Protein AF-A0AAV5B8M2-F1 (afdb_monomer_lite)

pLDDT: mean 83.98, std 16.15, range [29.2, 97.12]

Sequence (138 aa):
MKCETCFRQCELKEGQTGLCMARKNSGNVIMDRNYGKITSAALDPIEKKPLAMYHPGSMILSVGSYGCNLRCPFCQNHSIAQNDLDDRCETVTPAQLVEKALALKPYGNIGIAFTKPSKAHGFNRGTNKYQNIYILTH

Secondary structure (DSSP, 8-state):
-B-TTSTT--B--TTPBPTTSSEEEETTEEEESSTTEESEEEEEEGGGSTTTTSSTT-EEEEEE-S--S---TT-TTHHHHSS--TTSSEE--HHHHHHHHHHTGGGTEEEEEEEE-----S--SS---EEEEEE---

Radius of gyration: 16.08 Å; chains: 1; bounding box: 40×33×41 Å

Structure (mmCIF, N/CA/C/O backbone):
data_AF-A0AAV5B8M2-F1
#
_entry.id   AF-A0AAV5B8M2-F1
#
loop_
_atom_site.group_PDB
_atom_site.id
_atom_site.type_symbol
_atom_site.label_atom_id
_atom_site.label_alt_id
_atom_site.label_comp_id
_atom_site.label_asym_id
_atom_site.label_entity_id
_atom_site.label_seq_id
_atom_site.pdbx_PDB_ins_code
_atom_site.Cartn_x
_atom_site.Cartn_y
_atom_site.Cartn_z
_atom_site.occupancy
_atom_site.B_iso_or_equiv
_atom_site.auth_seq_id
_atom_site.auth_comp_id
_atom_site.auth_asym_id
_atom_site.auth_atom_id
_atom_site.pdbx_PDB_model_num
ATOM 1 N N . MET A 1 1 ? -18.733 -1.529 17.594 1.00 91.88 1 MET A N 1
ATOM 2 C CA . MET A 1 1 ? -18.558 -2.575 16.563 1.00 91.88 1 MET A CA 1
ATOM 3 C C . MET A 1 1 ? -17.142 -3.137 16.617 1.00 91.88 1 MET A C 1
ATOM 5 O O . MET A 1 1 ? -16.207 -2.362 16.775 1.00 91.88 1 MET A O 1
ATOM 9 N N . LYS A 1 2 ? -16.961 -4.456 16.483 1.00 94.31 2 LYS A N 1
ATOM 10 C CA . LYS A 1 2 ? -15.634 -5.095 16.496 1.00 94.31 2 LYS A CA 1
ATOM 11 C C . LYS A 1 2 ? -15.042 -5.169 15.082 1.00 94.31 2 LYS A C 1
ATOM 13 O O . LYS A 1 2 ? -15.673 -5.695 14.172 1.00 94.31 2 LYS A O 1
ATOM 18 N N . CYS A 1 3 ? -13.835 -4.639 14.885 1.00 92.25 3 CYS A N 1
ATOM 19 C CA . CYS A 1 3 ? -13.115 -4.690 13.610 1.00 92.25 3 CYS A CA 1
ATOM 20 C C . CYS A 1 3 ? -12.221 -5.928 13.532 1.00 92.25 3 CYS A C 1
ATOM 22 O O . CYS A 1 3 ? -11.151 -5.962 14.125 1.00 92.25 3 CYS A O 1
ATOM 24 N N . GLU A 1 4 ? -12.597 -6.917 12.729 1.00 90.75 4 GLU A N 1
ATOM 25 C CA . GLU A 1 4 ? -11.870 -8.194 12.631 1.00 90.75 4 GLU A CA 1
ATOM 26 C C . GLU A 1 4 ? -10.816 -8.229 11.517 1.00 90.75 4 GLU A C 1
ATOM 28 O O . GLU A 1 4 ? -10.305 -9.288 11.155 1.00 90.75 4 GLU A O 1
ATOM 33 N N . THR A 1 5 ? -10.490 -7.074 10.931 1.00 86.62 5 THR A N 1
ATOM 34 C CA . THR A 1 5 ? -9.608 -7.019 9.756 1.00 86.62 5 THR A CA 1
ATOM 35 C C . THR A 1 5 ? -8.150 -7.306 10.091 1.00 86.62 5 THR A C 1
ATOM 37 O O . THR A 1 5 ? -7.400 -7.719 9.222 1.00 86.62 5 THR A O 1
ATOM 40 N N . CYS A 1 6 ? -7.708 -7.098 11.328 1.00 88.94 6 CYS A N 1
ATOM 41 C CA . CYS A 1 6 ? -6.350 -7.438 11.741 1.00 88.94 6 CYS A CA 1
ATOM 42 C C . CYS A 1 6 ? -6.339 -7.966 13.176 1.00 88.94 6 CYS A C 1
ATOM 44 O O . CYS A 1 6 ? -7.339 -7.889 13.887 1.00 88.94 6 CYS A O 1
ATOM 46 N N . PHE A 1 7 ? -5.178 -8.445 13.621 1.00 87.44 7 PHE A N 1
ATOM 47 C CA . PHE A 1 7 ? -4.994 -9.032 14.951 1.00 87.44 7 PHE A CA 1
ATOM 48 C C . PHE A 1 7 ? -5.332 -8.084 16.118 1.00 87.44 7 PHE A C 1
ATOM 50 O O . PHE A 1 7 ? -5.499 -8.545 17.239 1.00 87.44 7 PHE A O 1
ATOM 57 N N . ARG A 1 8 ? -5.427 -6.765 15.884 1.00 90.00 8 ARG A N 1
ATOM 58 C CA . ARG A 1 8 ? -5.782 -5.786 16.925 1.00 90.00 8 ARG A CA 1
ATOM 59 C C . ARG A 1 8 ? -7.235 -5.870 17.371 1.00 90.00 8 ARG A C 1
ATOM 61 O O . ARG A 1 8 ? -7.523 -5.415 18.468 1.00 90.00 8 ARG A O 1
ATOM 68 N N . GLN A 1 9 ? -8.122 -6.383 16.517 1.00 92.62 9 GLN A N 1
ATOM 69 C CA . GLN A 1 9 ? -9.537 -6.577 16.832 1.00 92.62 9 GLN A CA 1
ATOM 70 C C . GLN A 1 9 ? -10.221 -5.371 17.512 1.00 92.62 9 GLN A C 1
ATOM 72 O O . GLN A 1 9 ? -10.965 -5.543 18.472 1.00 92.62 9 GLN A O 1
ATOM 77 N N . CYS A 1 10 ? -9.943 -4.142 17.051 1.00 93.75 10 CYS A N 1
ATOM 78 C CA . CYS A 1 10 ? -10.385 -2.922 17.734 1.00 93.75 10 CYS A CA 1
ATOM 79 C C . CYS A 1 10 ? -11.910 -2.871 17.907 1.00 93.75 10 CYS A C 1
ATOM 81 O O . CYS A 1 10 ? -12.646 -3.110 16.948 1.00 93.75 10 CYS A O 1
ATOM 83 N N . GLU A 1 11 ? -12.374 -2.458 19.084 1.00 96.69 11 GLU A N 1
ATOM 84 C CA . GLU A 1 11 ? -13.768 -2.079 19.312 1.00 96.69 11 GLU A CA 1
ATOM 85 C C . GLU A 1 11 ? -13.953 -0.594 18.998 1.00 96.69 11 GLU A C 1
ATOM 87 O O . GLU A 1 11 ? -13.392 0.276 19.659 1.00 96.69 11 GLU A O 1
ATOM 92 N N . LEU A 1 12 ? -14.703 -0.309 17.936 1.00 96.44 12 LEU A N 1
ATOM 93 C CA . LEU A 1 12 ? -14.897 1.031 17.396 1.00 96.44 12 LEU A CA 1
ATOM 94 C C . LEU A 1 12 ? -16.329 1.502 17.642 1.00 96.44 12 LEU A C 1
ATOM 96 O O . LEU A 1 12 ? -17.291 0.827 17.260 1.00 96.44 12 LEU A O 1
ATOM 100 N N . LYS A 1 13 ? -16.470 2.677 18.254 1.00 97.12 13 LYS A N 1
ATOM 101 C CA . LYS A 1 13 ? -17.729 3.433 18.302 1.00 97.12 13 LYS A CA 1
ATOM 102 C C . LYS A 1 13 ? -18.055 3.997 16.918 1.00 97.12 13 LYS A C 1
ATOM 104 O O . LYS A 1 13 ? -17.190 4.019 16.046 1.00 97.12 13 LYS A O 1
ATOM 109 N N . GLU A 1 14 ? -19.298 4.408 16.691 1.00 96.69 14 GLU A N 1
ATOM 110 C CA . GLU A 1 14 ? -19.686 5.079 15.443 1.00 96.69 14 GLU A CA 1
ATOM 111 C C . GLU A 1 14 ? -18.780 6.296 15.182 1.00 96.69 14 GLU A C 1
ATOM 113 O O . GLU A 1 14 ? -18.445 7.037 16.106 1.00 96.69 14 GLU A O 1
ATOM 118 N N . GLY A 1 15 ? -18.306 6.450 13.945 1.00 94.62 15 GLY A N 1
ATOM 119 C CA . GLY A 1 15 ? -17.356 7.490 13.552 1.00 94.62 15 GLY A CA 1
ATOM 120 C C . GLY A 1 15 ? -15.900 7.263 13.987 1.00 94.62 15 GLY A C 1
ATOM 121 O O . GLY A 1 15 ? -15.021 8.008 13.550 1.00 94.62 15 GLY A O 1
ATOM 122 N N . GLN A 1 16 ? -15.599 6.245 14.800 1.00 95.81 16 GLN A N 1
ATOM 123 C CA . GLN A 1 16 ? -14.249 6.023 15.318 1.00 95.81 16 GLN A CA 1
ATOM 124 C C . GLN A 1 16 ? -13.343 5.326 14.295 1.00 95.81 16 GLN A C 1
ATOM 126 O O . GLN A 1 16 ? -13.698 4.304 13.699 1.00 95.81 16 GLN A O 1
ATOM 131 N N . THR A 1 17 ? -12.123 5.843 14.160 1.00 93.94 17 THR A N 1
ATOM 132 C CA . THR A 1 17 ? -11.041 5.222 13.393 1.00 93.94 17 THR A CA 1
ATOM 133 C C . THR A 1 17 ? -10.238 4.271 14.281 1.00 93.94 17 THR A C 1
ATOM 135 O O . THR A 1 17 ? -9.908 4.578 15.426 1.00 93.94 17 THR A O 1
ATOM 138 N N . GLY A 1 18 ? -9.916 3.090 13.757 1.00 92.94 18 GLY A N 1
ATOM 139 C CA . GLY A 1 18 ? -9.080 2.117 14.447 1.00 92.94 18 GLY A CA 1
ATOM 140 C C . GLY A 1 18 ? -7.620 2.543 14.531 1.00 92.94 18 GLY A C 1
ATOM 141 O O . GLY A 1 18 ? -7.149 3.386 13.775 1.00 92.94 18 GLY A O 1
ATOM 142 N N . LEU A 1 19 ? -6.864 1.878 15.407 1.00 91.88 19 LEU A N 1
ATOM 143 C CA . LEU A 1 19 ? -5.449 2.187 15.659 1.00 91.88 19 LEU A CA 1
ATOM 144 C C . LEU A 1 19 ? -4.591 2.204 14.386 1.00 91.88 19 LEU A C 1
ATOM 146 O O . LEU A 1 19 ? -3.591 2.915 14.329 1.00 91.88 19 LEU A O 1
ATOM 150 N N . CYS A 1 20 ? -4.993 1.429 13.377 1.00 90.88 20 CYS A N 1
ATOM 151 C CA . CYS A 1 20 ? -4.307 1.353 12.097 1.00 90.88 20 CYS A CA 1
ATOM 152 C C . CYS A 1 20 ? -4.492 2.560 11.173 1.00 90.88 20 CYS A C 1
ATOM 154 O O . CYS A 1 20 ? -3.896 2.561 10.104 1.00 90.88 20 CYS A O 1
ATOM 156 N N . MET A 1 21 ? -5.342 3.525 11.530 1.00 91.81 21 MET A N 1
ATOM 157 C CA . MET A 1 21 ? -5.745 4.691 10.728 1.00 91.81 21 MET A CA 1
ATOM 158 C C . MET A 1 21 ? -6.488 4.392 9.415 1.00 91.81 21 MET A C 1
ATOM 160 O O . MET A 1 21 ? -7.164 5.276 8.900 1.00 91.81 21 MET A O 1
ATOM 164 N N . ALA A 1 22 ? -6.459 3.149 8.925 1.00 90.69 22 ALA A N 1
ATOM 165 C CA . ALA A 1 22 ? -7.084 2.730 7.668 1.00 90.69 22 ALA A CA 1
ATOM 166 C C . ALA A 1 22 ? -8.542 2.251 7.796 1.00 90.69 22 ALA A C 1
ATOM 168 O O . ALA A 1 22 ? -9.247 2.177 6.797 1.00 90.69 22 ALA A O 1
ATOM 169 N N . ARG A 1 23 ? -9.012 1.901 9.001 1.00 92.50 23 ARG A N 1
ATOM 170 C CA . ARG A 1 23 ? -10.362 1.348 9.225 1.00 92.50 23 ARG A CA 1
ATOM 171 C C . ARG A 1 23 ? -11.19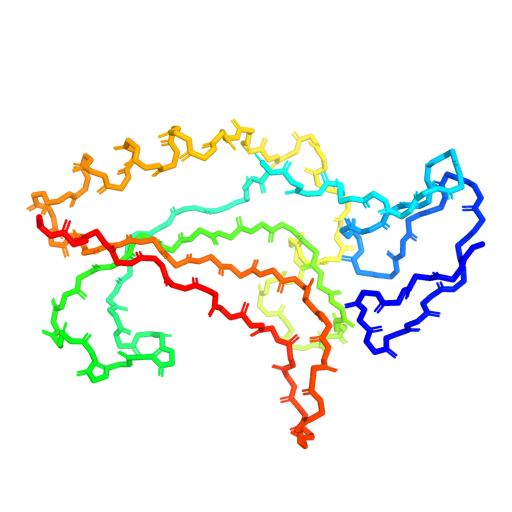8 2.285 10.075 1.00 92.50 23 ARG A C 1
ATOM 173 O O . ARG A 1 23 ? -10.712 2.726 11.113 1.00 92.50 23 ARG A O 1
ATOM 180 N N . LYS A 1 24 ? -12.448 2.527 9.687 1.00 93.75 24 LYS A N 1
ATOM 181 C CA . LYS A 1 24 ? -13.401 3.359 10.437 1.00 93.75 24 LYS A CA 1
ATOM 182 C C . LYS A 1 24 ? -14.730 2.644 10.581 1.00 93.75 24 LYS A C 1
ATOM 184 O O . LYS A 1 24 ? -15.160 1.985 9.644 1.00 93.75 24 LYS A O 1
ATOM 189 N N . ASN A 1 25 ? -15.369 2.780 11.735 1.00 96.12 25 ASN A N 1
ATOM 190 C CA . ASN A 1 25 ? -16.772 2.411 11.859 1.00 96.12 25 ASN A CA 1
ATOM 191 C C . ASN A 1 25 ? -17.638 3.561 11.325 1.00 96.12 25 ASN A C 1
ATOM 193 O O . ASN A 1 25 ? -17.553 4.675 11.843 1.00 96.12 25 ASN A O 1
ATOM 197 N N . SER A 1 26 ? -18.408 3.299 10.273 1.00 93.56 26 SER A N 1
ATOM 198 C CA . SER A 1 26 ? -19.327 4.249 9.649 1.00 93.56 26 SER A CA 1
ATOM 199 C C . SER A 1 26 ? -20.643 3.541 9.356 1.00 93.56 26 SER A C 1
ATOM 201 O O . SER A 1 26 ? -20.664 2.589 8.580 1.00 93.56 26 SER A O 1
ATOM 203 N N . GLY A 1 27 ? -21.731 3.991 9.972 1.00 91.50 27 GLY A N 1
ATOM 204 C CA . GLY A 1 27 ? -23.050 3.376 9.847 1.00 91.50 27 GLY A CA 1
ATOM 205 C C . GLY A 1 27 ? -23.088 1.931 10.348 1.00 91.50 27 GLY A C 1
ATOM 206 O O . GLY A 1 27 ? -23.719 1.093 9.712 1.00 91.50 27 GLY A O 1
ATOM 207 N N . ASN A 1 28 ? -22.386 1.615 11.445 1.00 89.31 28 ASN A N 1
ATOM 208 C CA . ASN A 1 28 ? -22.192 0.237 11.927 1.00 89.31 28 ASN A CA 1
ATOM 209 C C . ASN A 1 28 ? -21.579 -0.718 10.882 1.00 89.31 28 ASN A C 1
ATOM 211 O O . ASN A 1 28 ? -21.832 -1.926 10.903 1.00 89.31 28 ASN A O 1
ATOM 215 N N . VAL A 1 29 ? -20.746 -0.186 9.984 1.00 90.62 29 VAL A N 1
ATOM 216 C CA . VAL A 1 29 ? -19.942 -0.954 9.029 1.00 90.62 29 VAL A CA 1
ATOM 217 C C . VAL A 1 29 ? -18.478 -0.539 9.150 1.00 90.62 29 VAL A C 1
ATOM 219 O O . VAL A 1 29 ? -18.144 0.644 9.220 1.00 90.62 29 VAL A O 1
ATOM 222 N N . ILE A 1 30 ? -17.569 -1.517 9.160 1.00 92.69 30 ILE A N 1
ATOM 223 C CA . ILE A 1 30 ? -16.127 -1.253 9.124 1.00 92.69 30 ILE A CA 1
ATOM 224 C C . ILE A 1 30 ? -15.703 -0.935 7.686 1.00 92.69 30 ILE A C 1
ATOM 226 O O . ILE A 1 30 ? -15.542 -1.835 6.864 1.00 92.69 30 ILE A O 1
ATOM 230 N N . MET A 1 31 ? -15.468 0.342 7.408 1.00 92.31 31 MET A N 1
ATOM 231 C CA . MET A 1 31 ? -15.079 0.866 6.100 1.00 92.31 31 MET A CA 1
ATOM 232 C C . MET A 1 31 ? -13.556 0.993 5.963 1.00 92.31 31 MET A C 1
ATOM 234 O O . MET A 1 31 ? -12.852 1.270 6.942 1.00 92.31 31 MET A O 1
ATOM 238 N N . ASP A 1 32 ? -13.048 0.817 4.738 1.00 90.12 32 ASP A N 1
ATOM 239 C CA . ASP A 1 32 ? -11.683 1.203 4.355 1.00 90.12 32 ASP A CA 1
ATOM 240 C C . ASP A 1 32 ? -11.636 2.705 4.067 1.00 90.12 32 ASP A C 1
ATOM 242 O O . ASP A 1 32 ? -12.261 3.180 3.123 1.00 90.12 32 ASP A O 1
ATOM 246 N N . ARG A 1 33 ? -10.867 3.455 4.857 1.00 90.38 33 ARG A N 1
ATOM 247 C CA . ARG A 1 33 ? -10.644 4.891 4.624 1.00 90.38 33 ARG A CA 1
ATOM 248 C C . ARG A 1 33 ? -9.646 5.152 3.501 1.00 90.38 33 ARG A C 1
ATOM 250 O O . ARG A 1 33 ? -9.743 6.148 2.794 1.00 90.38 33 ARG A O 1
ATOM 257 N N . ASN A 1 34 ? -8.682 4.248 3.357 1.00 88.38 34 ASN A N 1
ATOM 258 C CA . ASN A 1 34 ? -7.552 4.400 2.451 1.00 88.38 34 ASN A CA 1
ATOM 259 C C . ASN A 1 34 ? -7.768 3.705 1.095 1.00 88.38 34 ASN A C 1
ATOM 261 O O . ASN A 1 34 ? -6.833 3.602 0.300 1.00 88.38 34 ASN A O 1
ATOM 265 N N . TYR A 1 35 ? -8.984 3.219 0.816 1.00 88.06 35 TYR A N 1
ATOM 266 C CA . TYR A 1 35 ? -9.309 2.643 -0.487 1.00 88.06 35 TYR A CA 1
ATOM 267 C C . TYR A 1 35 ? -9.153 3.698 -1.583 1.00 88.06 35 TYR A C 1
ATOM 269 O O . TYR A 1 35 ? -9.676 4.805 -1.469 1.00 88.06 35 TYR A O 1
ATOM 277 N N . GLY A 1 36 ? -8.408 3.354 -2.634 1.00 88.31 36 GLY A N 1
ATOM 278 C CA . GLY A 1 36 ? -8.105 4.276 -3.726 1.00 88.31 36 GLY A CA 1
ATOM 279 C C . GLY A 1 36 ? -7.213 5.452 -3.324 1.00 88.31 36 GLY A C 1
ATOM 280 O O . GLY A 1 36 ? -6.977 6.313 -4.154 1.00 88.31 36 GLY A O 1
ATOM 281 N N . LYS A 1 37 ? -6.694 5.513 -2.091 1.00 90.44 37 LYS A N 1
ATOM 282 C CA . LYS A 1 37 ? -5.792 6.582 -1.649 1.00 90.44 37 LYS A CA 1
ATOM 283 C C . LYS A 1 37 ? -4.358 6.086 -1.650 1.00 90.44 37 LYS A C 1
ATOM 285 O O . LYS A 1 37 ? -4.055 5.090 -0.993 1.00 90.44 37 LYS A O 1
ATOM 290 N N . ILE A 1 38 ? -3.467 6.787 -2.339 1.00 91.12 38 ILE A N 1
ATOM 291 C CA . ILE A 1 38 ? -2.039 6.462 -2.368 1.00 91.12 38 ILE A CA 1
ATOM 292 C C . ILE A 1 38 ? -1.216 7.635 -1.836 1.00 91.12 38 ILE A C 1
ATOM 294 O O . ILE A 1 38 ? -1.510 8.800 -2.094 1.00 91.12 38 ILE A O 1
ATOM 298 N N . THR A 1 39 ? -0.183 7.314 -1.063 1.00 90.94 39 THR A N 1
ATOM 299 C CA . THR A 1 39 ? 0.783 8.279 -0.513 1.00 90.94 39 THR A CA 1
ATOM 300 C C . THR A 1 39 ? 2.119 8.229 -1.240 1.00 90.94 39 THR A C 1
ATOM 302 O O . THR A 1 39 ? 2.941 9.126 -1.081 1.00 90.94 39 THR A O 1
ATOM 305 N N . SER A 1 40 ? 2.376 7.155 -1.986 1.00 90.12 40 SER A N 1
ATOM 306 C CA . SER A 1 40 ? 3.600 6.986 -2.757 1.00 90.12 40 SER A CA 1
ATOM 307 C C . SER A 1 40 ? 3.396 6.027 -3.925 1.00 90.12 40 SER A C 1
ATOM 309 O O . SER A 1 40 ? 2.658 5.044 -3.829 1.00 90.12 40 SER A O 1
ATOM 311 N N . ALA A 1 41 ? 4.101 6.307 -5.015 1.00 93.00 41 ALA A N 1
ATOM 312 C CA . ALA A 1 41 ? 4.258 5.423 -6.156 1.00 93.00 41 ALA A CA 1
ATOM 313 C C . ALA A 1 41 ? 5.709 5.525 -6.637 1.00 93.00 41 ALA A C 1
ATOM 315 O O . ALA A 1 41 ? 6.205 6.630 -6.854 1.00 93.00 41 ALA A O 1
ATOM 316 N N . ALA A 1 42 ? 6.402 4.397 -6.758 1.00 94.31 42 ALA A N 1
ATOM 317 C CA . ALA A 1 42 ? 7.795 4.355 -7.188 1.00 94.31 42 ALA A CA 1
ATOM 318 C C . ALA A 1 42 ? 8.065 3.091 -7.998 1.00 94.31 42 ALA A C 1
ATOM 320 O O . ALA A 1 42 ? 7.519 2.031 -7.703 1.00 94.31 42 ALA A O 1
ATOM 321 N N . LEU A 1 43 ? 8.925 3.197 -9.005 1.00 95.38 43 LEU A N 1
ATOM 322 C CA . LEU A 1 43 ? 9.411 2.040 -9.738 1.00 95.38 43 LEU A CA 1
ATOM 323 C C . LEU A 1 43 ? 10.606 1.451 -8.974 1.00 95.38 43 LEU A C 1
ATOM 325 O O . LEU A 1 43 ? 11.626 2.116 -8.809 1.00 95.38 43 LEU A O 1
ATOM 329 N N . ASP A 1 44 ? 10.466 0.226 -8.474 1.00 94.62 44 ASP A N 1
ATOM 330 C CA . ASP A 1 44 ? 11.484 -0.456 -7.672 1.00 94.62 44 ASP A CA 1
ATOM 331 C C . ASP A 1 44 ? 11.966 -1.739 -8.354 1.00 94.62 44 ASP A C 1
ATOM 333 O O . ASP A 1 44 ? 11.175 -2.385 -9.036 1.00 94.62 44 ASP A O 1
ATOM 337 N N . PRO A 1 45 ? 13.214 -2.171 -8.118 1.00 94.00 45 PRO A N 1
ATOM 338 C CA . PRO A 1 45 ? 13.649 -3.504 -8.517 1.00 94.00 45 PRO A CA 1
ATOM 339 C C . PRO A 1 45 ? 12.855 -4.581 -7.761 1.00 94.00 45 PRO A C 1
ATOM 341 O O . PRO A 1 45 ? 12.530 -4.416 -6.572 1.00 94.00 45 PRO A O 1
ATOM 344 N N . ILE A 1 46 ? 12.533 -5.685 -8.440 1.00 90.94 46 ILE A N 1
ATOM 345 C CA . ILE A 1 46 ? 11.740 -6.782 -7.868 1.00 90.94 46 ILE A CA 1
ATOM 346 C C . ILE A 1 46 ? 12.413 -7.437 -6.655 1.00 90.94 46 ILE A C 1
ATOM 348 O O . ILE A 1 46 ? 11.737 -7.940 -5.759 1.00 90.94 46 ILE A O 1
ATOM 352 N N . GLU A 1 47 ? 13.733 -7.326 -6.552 1.00 92.00 47 GLU A N 1
ATOM 353 C CA . GLU A 1 47 ? 14.561 -7.827 -5.459 1.00 92.00 47 GLU A CA 1
ATOM 354 C C . GLU A 1 47 ? 14.241 -7.173 -4.110 1.00 92.00 47 GLU A C 1
ATOM 356 O O . GLU A 1 47 ? 14.485 -7.763 -3.060 1.00 92.00 47 GLU A O 1
ATOM 361 N N . LYS A 1 48 ? 13.625 -5.980 -4.103 1.00 88.50 48 LYS A N 1
ATOM 362 C CA . LYS A 1 48 ? 13.108 -5.370 -2.864 1.00 88.50 48 LYS A CA 1
ATOM 363 C C . LYS A 1 48 ? 11.862 -6.081 -2.329 1.00 88.50 48 LYS A C 1
ATOM 365 O O . LYS A 1 48 ? 11.394 -5.748 -1.239 1.00 88.50 48 LYS A O 1
ATOM 370 N N . LYS A 1 49 ? 11.240 -6.963 -3.115 1.00 87.25 49 LYS A N 1
ATOM 371 C CA . LYS A 1 49 ? 9.968 -7.615 -2.789 1.00 87.25 49 LYS A CA 1
ATOM 372 C C . LYS A 1 49 ? 10.229 -9.032 -2.274 1.00 87.25 49 LYS A C 1
ATOM 374 O O . LYS A 1 49 ? 11.233 -9.637 -2.633 1.00 87.25 49 LYS A O 1
ATOM 379 N N . PRO A 1 50 ? 9.294 -9.630 -1.512 1.00 79.44 50 PRO A N 1
ATOM 380 C CA . PRO A 1 50 ? 9.399 -11.034 -1.097 1.00 79.44 50 PRO A CA 1
ATOM 381 C C . PRO A 1 50 ? 9.375 -12.043 -2.270 1.00 79.44 50 PRO A C 1
ATOM 383 O O . PRO A 1 50 ? 9.417 -13.245 -2.035 1.00 79.44 50 PRO A O 1
ATOM 386 N N . LEU A 1 51 ? 9.323 -11.567 -3.521 1.00 75.00 51 LEU A N 1
ATOM 387 C CA . LEU A 1 51 ? 9.434 -12.337 -4.761 1.00 75.00 51 LEU A CA 1
ATOM 388 C C . LEU A 1 51 ? 10.741 -12.024 -5.514 1.00 75.00 51 LEU A C 1
ATOM 390 O O . LEU A 1 51 ? 10.739 -11.975 -6.735 1.00 75.00 51 LEU A O 1
ATOM 394 N N . ALA A 1 52 ? 11.857 -11.804 -4.814 1.00 80.44 52 ALA A N 1
ATOM 395 C CA . ALA A 1 52 ? 13.125 -11.384 -5.426 1.00 80.44 52 ALA A CA 1
ATOM 396 C C . ALA A 1 52 ? 13.638 -12.295 -6.562 1.00 80.44 52 ALA A C 1
ATOM 398 O O . ALA A 1 52 ? 14.321 -11.830 -7.465 1.00 80.44 52 ALA A O 1
ATOM 399 N N . MET A 1 53 ? 13.294 -13.587 -6.532 1.00 84.62 53 MET A N 1
ATOM 400 C CA . MET A 1 53 ? 13.681 -14.563 -7.562 1.00 84.62 53 MET A CA 1
ATOM 401 C C . MET A 1 53 ? 12.714 -14.614 -8.756 1.00 84.62 53 MET A C 1
ATOM 403 O O . MET A 1 53 ? 12.947 -15.350 -9.712 1.00 84.62 53 MET A O 1
ATOM 407 N N . TYR A 1 54 ? 11.608 -13.874 -8.701 1.00 82.56 54 TYR A N 1
ATOM 408 C CA . TYR A 1 54 ? 10.628 -13.799 -9.773 1.00 82.56 54 TYR A CA 1
ATOM 409 C C . TYR A 1 54 ? 11.069 -12.712 -10.759 1.00 82.56 54 TYR A C 1
ATOM 411 O O . TYR A 1 54 ? 11.026 -11.538 -10.425 1.00 82.56 54 TYR A O 1
ATOM 419 N N . HIS A 1 55 ? 11.509 -13.105 -11.957 1.00 87.56 55 HIS A N 1
ATOM 420 C CA . HIS A 1 55 ? 12.045 -12.208 -12.996 1.00 87.56 55 HIS A CA 1
ATOM 421 C C . HIS A 1 55 ? 13.174 -11.256 -12.525 1.00 87.56 55 HIS A C 1
ATOM 423 O O . HIS A 1 55 ? 13.000 -10.035 -12.580 1.00 87.56 55 HIS A O 1
ATOM 429 N N . PRO A 1 56 ? 14.346 -11.778 -12.106 1.00 91.56 56 PRO A N 1
ATOM 430 C CA . PRO A 1 56 ? 15.472 -10.955 -11.653 1.00 91.56 56 PRO A CA 1
ATOM 431 C C . PRO A 1 56 ? 15.865 -9.851 -12.646 1.00 91.56 56 PRO A C 1
ATOM 433 O O . PRO A 1 56 ? 15.814 -10.048 -13.861 1.00 91.56 56 PRO A O 1
ATOM 436 N N . GLY A 1 57 ? 16.252 -8.687 -12.125 1.00 91.25 57 GLY A N 1
ATOM 437 C CA . GLY A 1 57 ? 16.595 -7.490 -12.897 1.00 91.25 57 GLY A CA 1
ATOM 438 C C . GLY A 1 57 ? 15.395 -6.700 -13.430 1.00 91.25 57 GLY A C 1
ATOM 439 O O . GLY A 1 57 ? 15.583 -5.634 -14.015 1.00 91.25 57 GLY A O 1
ATOM 440 N N . SER A 1 58 ? 14.168 -7.189 -13.231 1.00 93.31 58 SER A N 1
ATOM 441 C CA . SER A 1 58 ? 12.950 -6.478 -13.633 1.00 93.31 58 SER A CA 1
ATOM 442 C C . SER A 1 58 ? 12.544 -5.411 -12.620 1.00 93.31 58 SER A C 1
ATOM 444 O O . SER A 1 58 ? 12.859 -5.488 -11.429 1.00 93.31 58 SER A O 1
ATOM 446 N N . MET A 1 59 ? 11.762 -4.439 -13.088 1.00 95.25 59 MET A N 1
ATOM 447 C CA . MET A 1 59 ? 11.200 -3.386 -12.252 1.00 95.25 59 MET A CA 1
ATOM 448 C C . MET A 1 59 ? 9.720 -3.641 -11.960 1.00 95.25 59 MET A C 1
ATOM 450 O O . MET A 1 59 ? 9.011 -4.281 -12.735 1.00 95.25 59 MET A O 1
ATOM 454 N N . ILE A 1 60 ? 9.220 -3.115 -10.847 1.00 94.88 60 ILE A N 1
ATOM 455 C CA . ILE A 1 60 ? 7.818 -3.216 -10.451 1.00 94.88 60 ILE A CA 1
ATOM 456 C C . ILE A 1 60 ? 7.318 -1.899 -9.856 1.00 94.88 60 ILE A C 1
ATOM 458 O O . ILE A 1 60 ? 7.993 -1.279 -9.031 1.00 94.88 60 ILE A O 1
ATOM 462 N N . LEU A 1 61 ? 6.121 -1.461 -10.255 1.00 95.62 61 LEU A N 1
ATOM 463 C CA . LEU A 1 61 ? 5.485 -0.272 -9.699 1.00 95.62 61 LEU A CA 1
ATOM 464 C C . LEU A 1 61 ? 5.030 -0.554 -8.262 1.00 95.62 61 LEU A C 1
ATOM 466 O O . LEU A 1 61 ? 4.012 -1.201 -8.022 1.00 95.62 61 LEU A O 1
ATOM 470 N N . SER A 1 62 ? 5.782 -0.049 -7.293 1.00 92.88 62 SER A N 1
ATOM 471 C CA . SER A 1 62 ? 5.456 -0.068 -5.872 1.00 92.88 62 SER A CA 1
ATOM 472 C C . SER A 1 62 ? 4.496 1.051 -5.517 1.00 92.88 62 SER A C 1
ATOM 474 O O . SER A 1 62 ? 4.830 2.225 -5.651 1.00 92.88 62 SER A O 1
ATOM 476 N N . VAL A 1 63 ? 3.340 0.694 -4.976 1.00 92.00 63 VAL A N 1
ATOM 477 C CA . VAL A 1 63 ? 2.298 1.630 -4.563 1.00 92.00 63 VAL A CA 1
ATOM 478 C C . VAL A 1 63 ? 2.054 1.489 -3.064 1.00 92.00 63 VAL A C 1
ATOM 480 O O . VAL A 1 63 ? 1.764 0.403 -2.550 1.00 92.00 63 VAL A O 1
ATOM 483 N N . GLY A 1 64 ? 2.199 2.603 -2.352 1.00 88.94 64 GLY A N 1
ATOM 484 C CA . GLY A 1 64 ? 1.994 2.707 -0.914 1.00 88.94 64 GLY A CA 1
ATOM 485 C C . GLY A 1 64 ? 0.759 3.532 -0.579 1.00 88.94 64 GLY A C 1
ATOM 486 O O . GLY A 1 64 ? 0.486 4.552 -1.208 1.00 88.94 64 GLY A O 1
ATOM 487 N N . SER A 1 65 ? 0.043 3.106 0.456 1.00 88.81 65 SER A N 1
ATOM 488 C CA . SER A 1 65 ? -1.012 3.891 1.097 1.00 88.81 65 SER A CA 1
ATOM 489 C C . SER A 1 65 ? -0.678 4.131 2.571 1.00 88.81 65 SER A C 1
ATOM 491 O O . SER A 1 65 ? 0.259 3.536 3.117 1.00 88.81 65 SER A O 1
ATOM 493 N N . TYR A 1 66 ? -1.459 4.987 3.224 1.00 89.12 66 TYR A N 1
ATOM 494 C CA . TYR A 1 66 ? -1.338 5.242 4.650 1.00 89.12 66 TYR A CA 1
ATOM 495 C C . TYR A 1 66 ? -1.963 4.117 5.484 1.00 89.12 66 TYR A C 1
ATOM 497 O O . TYR A 1 66 ? -2.769 3.306 5.014 1.00 89.12 66 TYR A O 1
ATOM 505 N N . GLY A 1 67 ? -1.605 4.098 6.764 1.00 89.12 67 GLY A N 1
ATOM 506 C CA . GLY A 1 67 ? -2.157 3.173 7.746 1.00 89.12 67 GLY A CA 1
ATOM 507 C C . GLY A 1 67 ? -1.331 1.903 7.970 1.00 89.12 67 GLY A C 1
ATOM 508 O O . GLY A 1 67 ? -0.712 1.327 7.073 1.00 89.12 67 GLY A O 1
ATOM 509 N N . CYS A 1 68 ? -1.293 1.456 9.225 1.00 88.56 68 CYS A N 1
ATOM 510 C CA . CYS A 1 68 ? -0.520 0.297 9.659 1.00 88.56 68 CYS A CA 1
ATOM 511 C C . CYS A 1 68 ? -1.074 -0.280 10.964 1.00 88.56 68 CYS A C 1
ATOM 513 O O . CYS A 1 68 ? -1.250 0.428 11.946 1.00 88.56 68 CYS A O 1
ATOM 515 N N . ASN A 1 69 ? -1.290 -1.593 11.024 1.00 89.12 69 ASN A N 1
ATOM 516 C CA . ASN A 1 69 ? -1.738 -2.299 12.237 1.00 89.12 69 ASN A CA 1
ATOM 517 C C . ASN A 1 69 ? -0.647 -2.425 13.335 1.00 89.12 69 ASN A C 1
ATOM 519 O O . ASN A 1 69 ? -0.926 -2.904 14.441 1.00 89.12 69 ASN A O 1
ATOM 523 N N . LEU A 1 70 ? 0.577 -1.970 13.047 1.00 88.75 70 LEU A N 1
ATOM 524 C CA . LEU A 1 70 ? 1.738 -1.949 13.941 1.00 88.75 70 LEU A CA 1
ATOM 525 C C . LEU A 1 70 ? 2.150 -0.512 14.292 1.00 88.75 70 LEU A C 1
ATOM 527 O O . LEU A 1 70 ? 2.034 0.389 13.463 1.00 88.75 70 LEU A O 1
ATOM 531 N N . ARG A 1 71 ? 2.720 -0.334 15.490 1.00 87.62 71 ARG A N 1
ATOM 532 C CA . ARG A 1 71 ? 3.373 0.905 15.941 1.00 87.62 71 ARG A CA 1
ATOM 533 C C . ARG A 1 71 ? 4.841 0.637 16.260 1.00 87.62 71 ARG A C 1
ATOM 535 O O . ARG A 1 71 ? 5.224 0.546 17.420 1.00 87.62 71 ARG A O 1
ATOM 542 N N . CYS A 1 72 ? 5.642 0.411 15.223 1.00 88.88 72 CYS A N 1
ATOM 543 C CA . CYS A 1 72 ? 7.063 0.123 15.403 1.00 88.88 72 CYS A CA 1
ATOM 544 C C . CYS A 1 72 ? 7.804 1.405 15.830 1.00 88.88 72 CYS A C 1
ATOM 546 O O . CYS A 1 72 ? 7.636 2.422 15.151 1.00 88.88 72 CYS A O 1
ATOM 548 N N . PRO A 1 73 ? 8.643 1.372 16.882 1.00 87.50 73 PRO A N 1
ATOM 549 C CA . PRO A 1 73 ? 9.389 2.552 17.334 1.00 87.50 73 PRO A CA 1
ATOM 550 C C . PRO A 1 73 ? 10.452 3.011 16.320 1.00 87.50 73 PRO A C 1
ATOM 552 O O . PRO A 1 73 ? 10.839 4.170 16.311 1.00 87.50 73 PRO A O 1
ATOM 555 N N . PHE A 1 74 ? 10.871 2.120 15.420 1.00 89.62 74 PHE A N 1
ATOM 556 C CA . PHE A 1 74 ? 11.853 2.355 14.353 1.00 89.62 74 PHE A CA 1
ATOM 557 C C . PHE A 1 74 ? 11.205 2.424 12.956 1.00 89.62 74 PHE A C 1
ATOM 559 O O . PHE A 1 74 ? 11.815 2.074 11.947 1.00 89.62 74 PHE A O 1
ATOM 566 N N . CYS A 1 75 ? 9.924 2.800 12.867 1.00 87.62 75 CYS A N 1
ATOM 567 C CA . CYS A 1 75 ? 9.222 2.825 11.584 1.00 87.62 75 CYS A CA 1
ATOM 568 C C . CYS A 1 75 ? 9.733 3.961 10.681 1.00 87.62 75 CYS A C 1
ATOM 570 O O . CYS A 1 75 ? 9.406 5.123 10.909 1.00 87.62 75 CYS A O 1
ATOM 572 N N . GLN A 1 76 ? 10.423 3.619 9.589 1.00 86.25 76 GLN A N 1
ATOM 573 C CA . GLN A 1 76 ? 10.825 4.587 8.553 1.00 86.25 76 GLN A CA 1
ATOM 574 C C . GLN A 1 76 ? 9.623 5.278 7.886 1.00 86.25 76 GLN A C 1
ATOM 576 O O . GLN A 1 76 ? 9.709 6.424 7.463 1.00 86.25 76 GLN A O 1
ATOM 581 N N . ASN A 1 77 ? 8.470 4.604 7.862 1.00 85.94 77 ASN A N 1
ATOM 582 C CA . ASN A 1 77 ? 7.228 5.101 7.270 1.00 85.94 77 ASN A CA 1
ATOM 583 C C . ASN A 1 77 ? 6.258 5.667 8.323 1.00 85.94 77 ASN A C 1
ATOM 585 O O . ASN A 1 77 ? 5.051 5.693 8.091 1.00 85.94 77 ASN A O 1
ATOM 589 N N . HIS A 1 78 ? 6.739 6.068 9.508 1.00 86.00 78 HIS A N 1
ATOM 590 C CA . HIS A 1 78 ? 5.887 6.532 10.612 1.00 86.00 78 HIS A CA 1
ATOM 591 C C . HIS A 1 78 ? 4.942 7.670 10.197 1.00 86.00 78 HIS A C 1
ATOM 593 O O . HIS A 1 78 ? 3.748 7.616 10.498 1.00 86.00 78 HIS A O 1
ATOM 599 N N . SER A 1 79 ? 5.471 8.649 9.454 1.00 84.31 79 SER A N 1
ATOM 600 C CA . SER A 1 79 ? 4.745 9.837 8.989 1.00 84.31 79 SER A CA 1
ATOM 601 C C . SER A 1 79 ? 3.508 9.508 8.150 1.00 84.31 79 SER A C 1
ATOM 603 O O . SER A 1 79 ? 2.547 10.272 8.192 1.00 84.31 79 SER A O 1
ATOM 605 N N . ILE A 1 80 ? 3.503 8.369 7.449 1.00 86.44 80 ILE A N 1
ATOM 606 C CA . ILE A 1 80 ? 2.357 7.888 6.667 1.00 86.44 80 ILE A CA 1
ATOM 607 C C . ILE A 1 80 ? 1.590 6.745 7.337 1.00 86.44 80 ILE A C 1
ATOM 609 O O . ILE A 1 80 ? 0.428 6.503 7.042 1.00 86.44 80 ILE A O 1
ATOM 613 N N . ALA A 1 81 ? 2.204 6.018 8.264 1.00 84.94 81 ALA A N 1
ATOM 614 C CA . ALA A 1 81 ? 1.590 4.847 8.879 1.00 84.94 81 ALA A CA 1
ATOM 615 C C . ALA A 1 81 ? 0.604 5.188 10.007 1.00 84.94 81 ALA A C 1
ATOM 617 O O . ALA A 1 81 ? -0.319 4.410 10.249 1.00 84.94 81 ALA A O 1
ATOM 618 N N . GLN A 1 82 ? 0.829 6.291 10.728 1.00 83.31 82 GLN A N 1
ATOM 619 C CA . GLN A 1 82 ? 0.136 6.593 11.991 1.00 83.31 82 GLN A CA 1
ATOM 620 C C . GLN A 1 82 ? -0.547 7.964 12.028 1.00 83.31 82 GL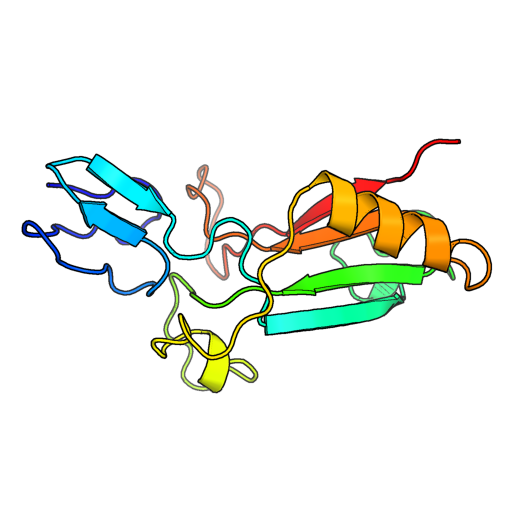N A C 1
ATOM 622 O O . GLN A 1 82 ? -1.059 8.349 13.075 1.00 83.31 82 GLN A O 1
ATOM 627 N N . ASN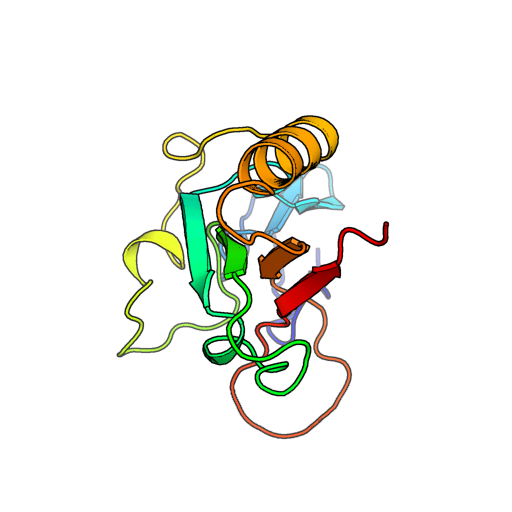 A 1 83 ? -0.585 8.675 10.903 1.00 83.38 83 ASN A N 1
ATOM 628 C CA . ASN A 1 83 ? -1.243 9.972 10.797 1.00 83.38 83 ASN A CA 1
ATOM 629 C C . ASN A 1 83 ? -2.521 9.878 9.971 1.00 83.38 83 ASN A C 1
ATOM 631 O O . ASN A 1 83 ? -2.663 8.995 9.122 1.00 83.38 83 ASN A O 1
ATOM 635 N N . ASP A 1 84 ? -3.428 10.820 10.217 1.00 81.31 84 ASP A N 1
ATOM 636 C CA . ASP A 1 84 ? -4.532 11.067 9.304 1.00 81.31 84 ASP A CA 1
ATOM 637 C C . ASP A 1 84 ? -4.000 11.812 8.080 1.00 81.31 84 ASP A C 1
ATOM 639 O O . ASP A 1 84 ? -3.444 12.904 8.198 1.00 81.31 84 ASP A O 1
ATOM 643 N N . LEU A 1 85 ? -4.101 11.174 6.920 1.00 81.06 85 LEU A N 1
ATOM 644 C CA . LEU A 1 85 ? -3.584 11.694 5.660 1.00 81.06 85 LEU A CA 1
ATOM 645 C C . LEU A 1 85 ? -4.673 11.798 4.601 1.00 81.06 85 LEU A C 1
ATOM 647 O O . LEU A 1 85 ? -4.346 11.853 3.419 1.00 81.06 85 LEU A O 1
ATOM 651 N N . ASP A 1 86 ? -5.948 11.830 4.994 1.00 76.44 86 ASP A N 1
ATOM 652 C CA . ASP A 1 86 ? -7.048 11.823 4.029 1.00 76.44 86 ASP A CA 1
ATOM 653 C C . ASP A 1 86 ? -6.945 12.926 2.963 1.00 76.44 86 ASP A C 1
ATOM 655 O O . ASP A 1 86 ? -7.281 12.639 1.812 1.00 76.44 86 ASP A O 1
ATOM 659 N N . ASP A 1 87 ? -6.393 14.093 3.317 1.00 79.19 87 ASP A N 1
ATOM 660 C CA . ASP A 1 87 ? -6.193 15.258 2.435 1.00 79.19 87 ASP A CA 1
ATOM 661 C C . ASP A 1 87 ? -4.795 15.324 1.789 1.00 79.19 87 ASP A C 1
ATOM 663 O O . ASP A 1 87 ? -4.486 16.230 1.020 1.00 79.19 87 ASP A O 1
ATOM 667 N N . ARG A 1 88 ? -3.906 14.381 2.118 1.00 83.31 88 ARG A N 1
ATOM 668 C CA . ARG A 1 88 ? -2.499 14.345 1.672 1.00 83.31 88 ARG A CA 1
ATOM 669 C C . ARG A 1 88 ? -2.199 13.134 0.787 1.00 83.31 88 ARG A C 1
ATOM 671 O O . ARG A 1 88 ? -1.054 12.690 0.714 1.00 83.31 88 ARG A O 1
ATOM 678 N N . CYS A 1 89 ? -3.231 12.586 0.151 1.00 88.69 89 CYS A N 1
ATOM 679 C CA . CYS A 1 89 ? -3.147 11.422 -0.726 1.00 88.69 89 CYS A CA 1
ATOM 680 C C . CYS A 1 89 ? -3.628 11.752 -2.136 1.00 88.69 89 CYS A C 1
ATOM 682 O O . CYS A 1 89 ? -4.554 12.538 -2.322 1.00 88.69 89 CYS A O 1
ATOM 684 N N . GLU A 1 90 ? -3.061 11.066 -3.123 1.00 91.44 90 GLU A N 1
ATOM 685 C CA . GLU A 1 90 ? -3.640 11.002 -4.462 1.00 91.44 90 GLU A CA 1
ATOM 686 C C . GLU A 1 90 ? -4.788 9.981 -4.450 1.00 91.44 90 GLU A C 1
ATOM 688 O O . GLU A 1 90 ? -4.637 8.878 -3.914 1.00 91.44 90 GLU A O 1
ATOM 693 N N . THR A 1 91 ? -5.936 10.341 -5.031 1.00 92.50 91 THR A N 1
ATOM 694 C CA . THR A 1 91 ? -7.036 9.393 -5.256 1.00 92.50 91 THR A CA 1
ATOM 695 C C . THR A 1 91 ? -6.877 8.759 -6.632 1.00 92.50 91 THR A C 1
ATOM 697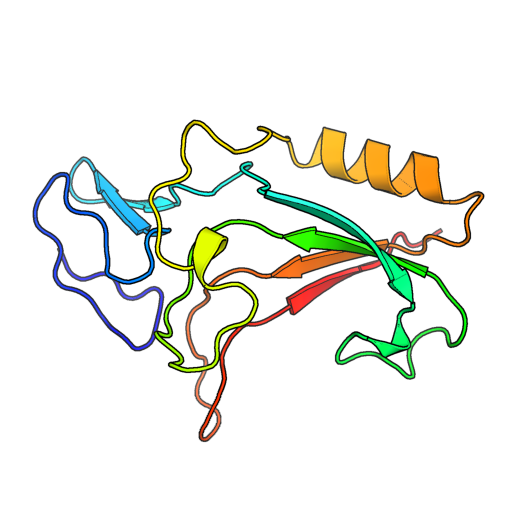 O O . THR A 1 91 ? -6.865 9.459 -7.640 1.00 92.50 91 THR A O 1
ATOM 700 N N . VAL A 1 92 ? -6.756 7.435 -6.668 1.00 92.06 92 VAL A N 1
ATOM 701 C CA . VAL A 1 92 ? -6.479 6.644 -7.866 1.00 92.06 92 VAL A CA 1
ATOM 702 C C . VAL A 1 92 ? -7.424 5.449 -7.917 1.00 92.06 92 VAL A C 1
ATOM 704 O O . VAL A 1 92 ? -7.538 4.668 -6.971 1.00 92.06 92 VAL A O 1
ATOM 707 N N . THR A 1 93 ? -8.095 5.287 -9.051 1.00 91.62 93 THR A N 1
ATOM 708 C CA . THR A 1 93 ? -8.912 4.107 -9.347 1.00 91.62 93 THR A CA 1
ATOM 709 C C . THR A 1 93 ? -8.038 2.920 -9.769 1.00 91.62 93 THR A C 1
ATOM 711 O O . THR A 1 93 ? -6.923 3.113 -10.260 1.00 91.62 93 THR A O 1
ATOM 714 N N . PRO A 1 94 ? -8.529 1.671 -9.659 1.00 89.62 94 PRO A N 1
ATOM 715 C CA . PRO A 1 94 ? -7.801 0.512 -10.172 1.00 89.62 94 PRO A CA 1
ATOM 716 C C . PRO A 1 94 ? -7.397 0.646 -11.649 1.00 89.62 94 PRO A C 1
ATOM 718 O O . PRO A 1 94 ? -6.269 0.308 -11.995 1.00 89.62 94 PRO A O 1
ATOM 721 N N . ALA A 1 95 ? -8.274 1.196 -12.498 1.00 91.88 95 ALA A N 1
ATOM 722 C CA . ALA A 1 95 ? -7.990 1.418 -13.917 1.00 91.88 95 ALA A CA 1
ATOM 723 C C . ALA A 1 95 ? -6.828 2.401 -14.123 1.00 91.88 95 ALA A C 1
ATOM 725 O O . ALA A 1 95 ? -5.868 2.076 -14.814 1.00 91.88 95 ALA A O 1
ATOM 726 N N . GLN A 1 96 ? -6.845 3.544 -13.431 1.00 94.38 96 GLN A N 1
ATOM 727 C CA . GLN A 1 96 ? -5.747 4.515 -13.485 1.00 94.38 96 GLN A CA 1
ATOM 728 C C . GLN A 1 96 ? -4.422 3.926 -12.980 1.00 94.38 96 GLN A C 1
ATOM 730 O O . GLN A 1 96 ? -3.354 4.266 -13.485 1.00 94.38 96 GLN A O 1
ATOM 735 N N . LEU A 1 97 ? -4.459 3.034 -11.984 1.00 92.44 97 LEU A N 1
ATOM 736 C CA . LEU A 1 97 ? -3.250 2.367 -11.501 1.00 92.44 97 LEU A CA 1
ATOM 737 C C . LEU A 1 97 ? -2.686 1.384 -12.535 1.00 92.44 97 LEU A C 1
ATOM 739 O O . LEU A 1 97 ? -1.469 1.311 -12.709 1.00 92.44 97 LEU A O 1
ATOM 743 N N . VAL A 1 98 ? -3.562 0.671 -13.248 1.00 93.50 98 VAL A N 1
ATOM 744 C CA . VAL A 1 98 ? -3.184 -0.181 -14.384 1.00 93.50 98 VAL A CA 1
ATOM 745 C C . VAL A 1 98 ? -2.595 0.659 -15.515 1.00 93.50 98 VAL A C 1
ATOM 747 O O . VAL A 1 98 ? -1.529 0.316 -16.016 1.00 93.50 98 VAL A O 1
ATOM 750 N N . GLU A 1 99 ? -3.211 1.785 -15.872 1.00 95.50 99 GLU A N 1
ATOM 751 C CA . GLU A 1 99 ? -2.687 2.710 -16.886 1.00 95.50 99 GLU A CA 1
ATOM 752 C C . GLU A 1 99 ? -1.290 3.226 -16.522 1.00 95.50 99 GLU A C 1
ATOM 754 O O . GLU A 1 99 ? -0.373 3.145 -17.340 1.00 95.50 99 GLU A O 1
ATOM 759 N N . LYS A 1 100 ? -1.086 3.669 -15.271 1.00 95.06 100 LYS A N 1
ATOM 760 C CA . LYS A 1 100 ? 0.239 4.072 -14.763 1.00 95.06 100 LYS A CA 1
ATOM 761 C C . LYS A 1 100 ? 1.257 2.933 -14.894 1.00 95.06 100 LYS A C 1
ATOM 763 O O . LYS A 1 100 ? 2.387 3.167 -15.311 1.00 95.06 100 LYS A O 1
ATOM 768 N N . ALA A 1 101 ? 0.873 1.700 -14.569 1.00 95.62 101 ALA A N 1
ATOM 769 C CA . ALA A 1 101 ? 1.762 0.546 -14.677 1.00 95.62 101 ALA A CA 1
ATOM 770 C C . ALA A 1 101 ? 2.099 0.192 -16.136 1.00 95.62 101 ALA A C 1
ATOM 772 O O . ALA A 1 101 ? 3.252 -0.118 -16.440 1.00 95.62 101 ALA A O 1
ATOM 773 N N . LEU A 1 102 ? 1.118 0.266 -17.040 1.00 96.12 102 LEU A N 1
ATOM 774 C CA . LEU A 1 102 ? 1.304 0.030 -18.472 1.00 96.12 102 LEU A CA 1
ATOM 775 C C . LEU A 1 102 ? 2.223 1.082 -19.101 1.00 96.12 102 LEU A C 1
ATOM 777 O O . LEU A 1 102 ? 3.121 0.720 -19.859 1.00 96.12 102 LEU A O 1
ATOM 781 N N . ALA A 1 103 ? 2.066 2.354 -18.729 1.00 96.81 103 ALA A N 1
ATOM 782 C CA . ALA A 1 103 ? 2.937 3.441 -19.178 1.00 96.81 103 ALA A CA 1
ATOM 783 C C . ALA A 1 103 ? 4.405 3.253 -18.747 1.00 96.81 103 ALA A C 1
ATOM 785 O O . ALA A 1 103 ? 5.309 3.782 -19.390 1.00 96.81 103 ALA A O 1
ATOM 786 N N . LEU A 1 104 ? 4.657 2.472 -17.689 1.00 97.00 104 LEU A N 1
ATOM 787 C CA . LEU A 1 104 ? 6.002 2.175 -17.196 1.00 97.00 104 LEU A CA 1
ATOM 788 C C . LEU A 1 104 ? 6.646 0.929 -17.830 1.00 97.00 104 LEU A C 1
ATOM 790 O O . LEU A 1 104 ? 7.810 0.648 -17.542 1.00 97.00 104 LEU A O 1
ATOM 794 N N . LYS A 1 105 ? 5.945 0.191 -18.708 1.00 95.69 105 LYS A N 1
ATOM 795 C CA . LYS A 1 105 ? 6.511 -0.980 -19.412 1.00 95.69 105 LYS A CA 1
ATOM 796 C C . LYS A 1 105 ? 7.841 -0.684 -20.133 1.00 95.69 105 LYS A C 1
ATOM 798 O O . LYS A 1 105 ? 8.753 -1.495 -19.983 1.00 95.69 105 LYS A O 1
ATOM 803 N N . PRO A 1 106 ? 8.022 0.455 -20.840 1.00 96.25 106 PRO A N 1
ATOM 804 C CA . PRO A 1 106 ? 9.301 0.789 -21.482 1.00 96.25 106 PRO A CA 1
ATOM 805 C C . PRO A 1 106 ? 10.484 0.915 -20.512 1.00 96.25 106 PRO A C 1
ATOM 807 O O . PRO A 1 106 ? 11.631 0.792 -20.926 1.00 96.25 106 PRO A O 1
ATOM 810 N N . TYR A 1 107 ? 10.213 1.127 -19.221 1.00 95.62 107 TYR A N 1
ATOM 811 C CA . TYR A 1 107 ? 11.215 1.218 -18.157 1.00 95.62 107 TYR A CA 1
ATOM 812 C C . TYR A 1 107 ? 11.396 -0.110 -17.400 1.00 95.62 107 TYR A C 1
ATOM 814 O O . TYR A 1 107 ? 11.905 -0.127 -16.281 1.00 95.62 107 TYR A O 1
ATOM 822 N N . GLY A 1 108 ? 10.950 -1.228 -17.984 1.00 94.38 108 GLY A N 1
ATOM 823 C CA . GLY A 1 108 ? 11.099 -2.565 -17.410 1.00 94.38 108 GLY A CA 1
ATOM 824 C C . GLY A 1 108 ? 10.059 -2.916 -16.347 1.00 94.38 108 GLY A C 1
ATOM 825 O O . GLY A 1 108 ? 10.261 -3.878 -15.609 1.00 94.38 108 GLY A O 1
ATOM 826 N N . ASN A 1 109 ? 8.963 -2.151 -16.235 1.00 96.00 109 ASN A N 1
ATOM 827 C CA . ASN A 1 109 ? 7.895 -2.468 -15.292 1.00 96.00 109 ASN A CA 1
ATOM 828 C C . ASN A 1 109 ? 7.130 -3.732 -15.703 1.00 96.00 109 ASN A C 1
ATOM 830 O O . ASN A 1 109 ? 6.528 -3.772 -16.777 1.00 96.00 109 ASN A O 1
ATOM 834 N N . ILE A 1 110 ? 7.061 -4.711 -14.803 1.00 94.25 110 ILE A N 1
ATOM 835 C CA . ILE A 1 110 ? 6.338 -5.968 -15.035 1.00 94.25 110 ILE A CA 1
ATOM 836 C C . ILE A 1 110 ? 5.023 -6.069 -14.260 1.00 94.25 110 ILE A C 1
ATOM 838 O O . ILE A 1 110 ? 4.311 -7.061 -14.392 1.00 94.25 110 ILE A O 1
ATOM 842 N N . GLY A 1 111 ? 4.677 -5.087 -13.424 1.00 93.50 111 GLY A N 1
ATOM 843 C CA . GLY A 1 111 ? 3.526 -5.242 -12.540 1.00 93.50 111 GLY A CA 1
ATOM 844 C C . GLY A 1 111 ? 3.250 -4.085 -11.594 1.00 93.50 111 GLY A C 1
ATOM 845 O O . GLY A 1 111 ? 3.800 -2.994 -11.716 1.00 93.50 111 GLY A O 1
ATOM 846 N N . ILE A 1 112 ? 2.381 -4.360 -10.626 1.00 93.62 112 ILE A N 1
ATOM 847 C CA . ILE A 1 112 ? 2.019 -3.485 -9.516 1.00 93.62 112 ILE A CA 1
ATOM 848 C C . ILE A 1 112 ? 2.210 -4.261 -8.216 1.00 93.62 112 ILE A C 1
ATOM 850 O O . ILE A 1 112 ? 1.646 -5.335 -8.018 1.00 93.62 112 ILE A O 1
ATOM 854 N N . ALA A 1 113 ? 2.962 -3.684 -7.293 1.00 90.94 113 ALA A N 1
ATOM 855 C CA . ALA A 1 113 ? 3.129 -4.153 -5.931 1.00 90.94 113 ALA A CA 1
ATOM 856 C C . ALA A 1 113 ? 2.414 -3.193 -4.977 1.00 90.94 113 ALA A C 1
ATOM 858 O O . ALA A 1 113 ? 2.810 -2.038 -4.874 1.00 90.94 113 ALA A O 1
ATOM 859 N N . PHE A 1 114 ? 1.418 -3.654 -4.222 1.00 85.56 114 PHE A N 1
ATOM 860 C CA . PHE A 1 114 ? 0.717 -2.816 -3.244 1.00 85.56 114 PHE A CA 1
ATOM 861 C C . PHE A 1 114 ? 0.558 -3.528 -1.903 1.00 85.56 114 PHE A C 1
ATOM 863 O O . PHE A 1 114 ? 0.380 -4.743 -1.822 1.00 85.56 114 PHE A O 1
ATOM 870 N N . THR A 1 115 ? 0.623 -2.761 -0.818 1.00 71.88 115 THR A N 1
ATOM 871 C CA . THR A 1 115 ? 0.538 -3.300 0.545 1.00 71.88 115 THR A CA 1
ATOM 872 C C . THR A 1 115 ? -0.758 -2.860 1.199 1.00 71.88 115 THR A C 1
ATOM 8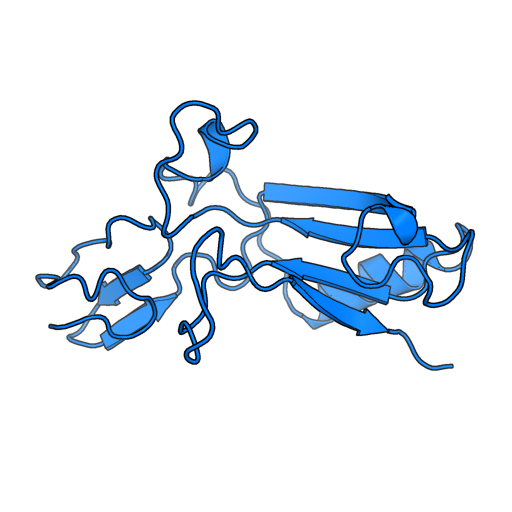74 O O . THR A 1 115 ? -1.050 -1.667 1.229 1.00 71.88 115 THR A O 1
ATOM 877 N N . LYS A 1 116 ? -1.510 -3.801 1.782 1.00 66.62 116 LYS A N 1
ATOM 878 C CA . LYS A 1 116 ? -2.702 -3.484 2.584 1.00 66.62 116 LYS A CA 1
ATOM 879 C C . LYS A 1 116 ? -2.629 -4.117 3.978 1.00 66.62 116 LYS A C 1
ATOM 881 O O . LYS A 1 116 ? -2.108 -5.226 4.111 1.00 66.62 116 LYS A O 1
ATOM 886 N N . PRO A 1 117 ? -3.183 -3.474 5.022 1.00 57.97 117 PRO A N 1
ATOM 887 C CA . PRO A 1 117 ? -3.406 -4.137 6.301 1.00 57.97 117 PRO A CA 1
ATOM 888 C C . PRO A 1 117 ? -4.499 -5.200 6.113 1.00 57.97 117 PRO A C 1
ATOM 890 O O . PRO A 1 117 ? -5.657 -4.860 5.868 1.00 57.97 117 PRO A O 1
ATOM 893 N N . SER A 1 118 ? -4.144 -6.482 6.185 1.00 58.09 118 SER A N 1
ATOM 894 C CA . SER A 1 118 ? -5.074 -7.604 5.998 1.00 58.09 118 SER A CA 1
ATOM 895 C C . SER A 1 118 ? -5.227 -8.455 7.259 1.00 58.09 118 SER A C 1
ATOM 897 O O . SER A 1 118 ? -4.486 -8.300 8.240 1.00 58.09 118 SER A O 1
ATOM 899 N N . LYS A 1 119 ? -6.199 -9.382 7.208 1.00 52.19 119 LYS A N 1
ATOM 900 C CA . LYS A 1 119 ? -6.386 -10.416 8.228 1.00 52.19 119 LYS A CA 1
ATOM 901 C C . LYS A 1 119 ? -5.108 -11.240 8.317 1.00 52.19 119 LYS A C 1
ATOM 903 O O . LYS A 1 119 ? -4.620 -11.739 7.302 1.00 52.19 119 LYS A O 1
ATOM 908 N N . ALA A 1 120 ? -4.579 -11.373 9.531 1.00 44.66 120 ALA A N 1
ATOM 909 C CA . ALA A 1 120 ? -3.546 -12.352 9.818 1.00 44.66 120 ALA A CA 1
ATOM 910 C C . ALA A 1 120 ? -4.190 -13.737 9.669 1.00 44.66 120 ALA A C 1
ATOM 912 O O . ALA A 1 120 ? -4.932 -14.162 10.550 1.00 44.66 120 ALA A O 1
ATOM 913 N N . HIS A 1 121 ? -3.964 -14.407 8.540 1.00 38.62 121 HIS A N 1
ATOM 914 C CA . HIS A 1 121 ? -4.187 -15.847 8.472 1.00 38.62 121 HIS A CA 1
ATOM 915 C C . HIS A 1 121 ? -3.008 -16.472 9.211 1.00 38.62 121 HIS A C 1
ATOM 917 O O . HIS A 1 121 ? -1.864 -16.101 8.952 1.00 38.62 121 HIS A O 1
ATOM 923 N N . GLY A 1 122 ? -3.305 -17.290 10.221 1.00 34.19 122 GLY A N 1
ATOM 924 C CA . GLY A 1 122 ? -2.337 -17.737 11.216 1.00 34.19 122 GLY A CA 1
ATOM 925 C C . GLY A 1 122 ? -1.047 -18.262 10.595 1.00 34.19 122 GLY A C 1
ATOM 926 O O . GLY A 1 122 ? -1.048 -19.327 10.001 1.00 34.19 122 GLY A O 1
ATOM 927 N N . PHE A 1 123 ? 0.043 -17.519 10.773 1.00 29.20 123 PHE A N 1
ATOM 928 C CA . PHE A 1 123 ? 1.410 -18.025 10.776 1.00 29.20 123 PHE A CA 1
ATOM 929 C C . PHE A 1 123 ? 2.266 -17.092 11.646 1.00 29.20 123 PHE A C 1
ATOM 931 O O . PHE A 1 123 ? 1.999 -15.895 11.769 1.00 29.20 123 PHE A O 1
ATOM 938 N N . ASN A 1 124 ? 3.219 -17.709 12.337 1.00 31.27 124 ASN A N 1
ATOM 939 C CA . ASN A 1 124 ? 4.011 -17.215 13.460 1.00 31.27 124 ASN A CA 1
ATOM 940 C C . ASN A 1 124 ? 4.608 -15.794 13.344 1.00 31.27 124 ASN A C 1
ATOM 942 O O . ASN A 1 124 ? 5.092 -15.385 12.301 1.00 31.27 124 ASN A O 1
ATOM 946 N N . ARG A 1 125 ? 4.644 -15.125 14.509 1.00 32.97 125 ARG A N 1
ATOM 947 C CA . ARG A 1 125 ? 5.569 -14.071 14.983 1.00 32.97 125 ARG A CA 1
ATOM 948 C C . ARG A 1 125 ? 6.184 -13.122 13.933 1.00 32.97 125 ARG A C 1
ATOM 950 O O . ARG A 1 125 ? 7.208 -13.417 13.336 1.00 32.97 125 ARG A O 1
ATOM 957 N N . GLY A 1 126 ? 5.671 -11.887 13.926 1.00 35.41 126 GLY A N 1
ATOM 958 C CA . GLY A 1 126 ? 6.406 -10.687 13.508 1.00 35.41 126 GLY A CA 1
ATOM 959 C C . GLY A 1 126 ? 6.118 -10.218 12.079 1.00 35.41 126 GLY A C 1
ATOM 960 O O . GLY A 1 126 ? 6.482 -10.871 11.117 1.00 35.41 126 GLY A O 1
ATOM 961 N N . THR A 1 127 ? 5.549 -9.013 11.952 1.00 39.22 127 THR A N 1
ATOM 962 C CA . THR A 1 127 ? 5.448 -8.208 10.709 1.00 39.22 127 THR A CA 1
ATOM 963 C C . THR A 1 127 ? 4.387 -8.586 9.657 1.00 39.22 127 THR A C 1
ATOM 965 O O . THR A 1 127 ? 4.680 -8.680 8.475 1.00 39.22 127 THR A O 1
ATOM 968 N N . ASN A 1 128 ? 3.098 -8.663 10.009 1.00 42.44 128 ASN A N 1
ATOM 969 C CA . ASN A 1 128 ? 2.064 -8.914 8.985 1.00 42.44 128 ASN A CA 1
ATOM 970 C C . ASN A 1 128 ? 1.588 -7.636 8.262 1.00 42.44 128 ASN A C 1
ATOM 972 O O . ASN A 1 128 ? 0.501 -7.112 8.531 1.00 42.44 128 ASN A O 1
ATOM 976 N N . LYS A 1 129 ? 2.414 -7.173 7.312 1.00 49.12 129 LYS A N 1
ATOM 977 C CA . LYS A 1 129 ? 2.009 -6.406 6.122 1.00 49.12 129 LYS A CA 1
ATOM 978 C C . LYS A 1 129 ? 2.111 -7.345 4.917 1.00 49.12 129 LYS A C 1
ATOM 980 O O . LYS A 1 129 ? 3.214 -7.670 4.499 1.00 49.12 129 LYS A O 1
ATOM 985 N N . TYR A 1 130 ? 0.985 -7.787 4.362 1.00 52.44 130 TYR A N 1
ATOM 986 C CA . TYR A 1 130 ? 1.018 -8.590 3.140 1.00 52.44 130 TYR A CA 1
ATOM 987 C C . TYR A 1 130 ? 1.131 -7.660 1.936 1.00 52.44 130 TYR A C 1
ATOM 989 O O . TYR A 1 130 ? 0.304 -6.760 1.746 1.00 52.44 130 TYR A O 1
ATOM 997 N N . GLN A 1 131 ? 2.171 -7.876 1.138 1.00 58.41 131 GLN A N 1
ATOM 998 C CA . GLN A 1 131 ? 2.319 -7.235 -0.155 1.00 58.41 131 GLN A CA 1
ATOM 999 C C . GLN A 1 131 ? 1.617 -8.108 -1.193 1.00 58.41 131 GLN A C 1
ATOM 1001 O O . GLN A 1 131 ? 1.979 -9.264 -1.386 1.00 58.41 131 GLN A O 1
ATOM 1006 N N . ASN A 1 132 ? 0.596 -7.560 -1.837 1.00 66.38 132 ASN A N 1
ATOM 1007 C CA . ASN A 1 132 ? -0.028 -8.184 -2.992 1.00 66.38 132 ASN A CA 1
ATOM 1008 C C . ASN A 1 132 ? 0.706 -7.699 -4.241 1.00 66.38 132 ASN A C 1
ATOM 1010 O O . ASN A 1 132 ? 1.061 -6.521 -4.350 1.00 66.38 132 ASN A O 1
ATOM 1014 N N . ILE A 1 133 ? 0.951 -8.619 -5.164 1.00 71.25 133 ILE A N 1
ATOM 1015 C CA . ILE A 1 133 ? 1.679 -8.358 -6.400 1.00 71.25 133 ILE A CA 1
ATOM 1016 C C . ILE A 1 133 ? 0.785 -8.800 -7.555 1.00 71.25 133 ILE A C 1
ATOM 1018 O O . ILE A 1 133 ? 0.375 -9.955 -7.614 1.00 71.25 133 ILE A O 1
ATOM 1022 N N . TYR A 1 134 ? 0.469 -7.864 -8.446 1.00 78.31 134 TYR A N 1
ATOM 1023 C CA . TYR A 1 134 ? -0.197 -8.120 -9.716 1.00 78.31 134 TYR A CA 1
ATOM 1024 C C . TYR A 1 134 ? 0.837 -7.999 -10.825 1.00 78.31 134 TYR A C 1
ATOM 1026 O O . TYR A 1 134 ? 1.406 -6.930 -11.028 1.00 78.31 134 TYR A O 1
ATOM 1034 N N . ILE A 1 135 ? 1.087 -9.094 -11.532 1.00 78.88 135 ILE A N 1
ATOM 1035 C CA . ILE A 1 135 ? 1.972 -9.103 -12.694 1.00 78.88 135 ILE A CA 1
ATOM 1036 C C . ILE A 1 135 ? 1.131 -8.780 -13.925 1.00 78.88 135 ILE A C 1
ATOM 1038 O O . ILE A 1 135 ? 0.053 -9.344 -14.108 1.00 78.88 135 ILE A O 1
ATOM 1042 N N . LEU A 1 136 ? 1.616 -7.862 -14.757 1.00 71.81 136 LEU A N 1
ATOM 1043 C CA . LEU A 1 136 ? 1.054 -7.603 -16.075 1.00 71.81 136 LEU A CA 1
ATOM 1044 C C . LEU A 1 136 ? 1.452 -8.785 -16.969 1.00 71.81 136 LEU A C 1
ATOM 1046 O O . LEU A 1 136 ? 2.510 -8.762 -17.600 1.00 71.81 136 LEU A O 1
ATOM 1050 N N . THR A 1 137 ? 0.649 -9.850 -16.985 1.00 57.25 137 THR A N 1
ATOM 1051 C CA . THR A 1 137 ? 0.838 -10.913 -17.979 1.00 57.25 137 THR A CA 1
ATOM 1052 C C . THR A 1 137 ? 0.660 -10.324 -19.377 1.00 57.25 137 THR A C 1
ATOM 1054 O O . THR A 1 137 ? -0.075 -9.350 -19.561 1.00 57.25 137 THR A O 1
ATOM 1057 N N . HIS A 1 138 ? 1.447 -10.840 -20.319 1.00 50.84 138 HIS A N 1
ATOM 1058 C CA . HIS A 1 138 ? 1.460 -10.384 -21.708 1.00 50.84 138 HIS A CA 1
ATOM 1059 C C . HIS A 1 138 ? 0.118 -10.648 -22.385 1.00 50.84 138 HIS A C 1
ATOM 1061 O O . HIS A 1 138 ? -0.497 -11.689 -22.059 1.00 50.84 138 HIS A O 1
#

Foldseek 3Di:
DFDQFEPVRDDADAQG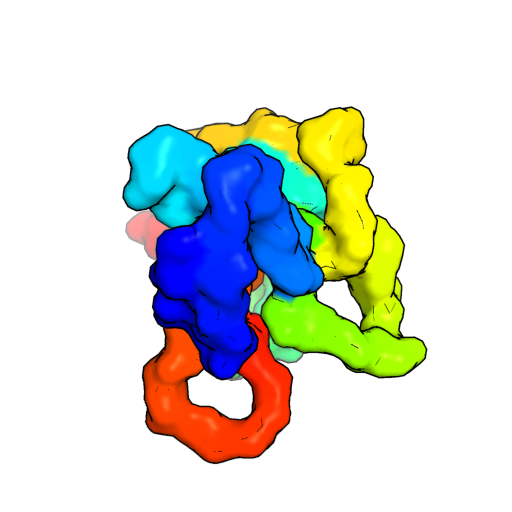ADQQNQWHQHPNDTDGLFVQWWLDWDWAFCCVDPVCVPPHPAIAIETEAATDPDDDPPDPCCVRGGDNCSVNTDRHDPVRVVVVQVVCVVVRHFWYKYWDRGYPPDDDDDDPTDIDIDGPDD